Protein AF-A0A6L2PS42-F1 (afdb_monomer_lite)

Structure (mmCIF, N/CA/C/O backbone):
data_AF-A0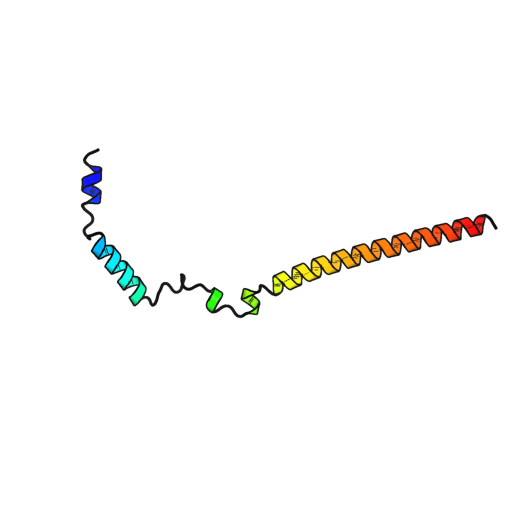A6L2PS42-F1
#
_entry.id   AF-A0A6L2PS42-F1
#
loop_
_atom_site.group_PDB
_atom_site.id
_atom_site.type_symbol
_atom_site.label_atom_id
_atom_site.label_alt_id
_atom_site.label_comp_id
_atom_site.label_asym_id
_atom_site.label_entity_id
_atom_site.label_seq_id
_atom_site.pdbx_PDB_ins_code
_atom_site.Cartn_x
_atom_site.Cartn_y
_atom_site.Cartn_z
_atom_site.occupancy
_atom_site.B_iso_or_equiv
_atom_site.auth_seq_id
_atom_site.auth_comp_id
_atom_site.auth_asym_id
_atom_site.auth_atom_id
_atom_site.pdbx_PDB_model_num
ATOM 1 N N . MET A 1 1 ? 21.808 36.228 -42.384 1.00 51.34 1 MET A N 1
ATOM 2 C CA . MET A 1 1 ? 21.291 34.848 -42.553 1.00 51.34 1 MET A CA 1
ATOM 3 C C . MET A 1 1 ? 22.112 33.927 -43.474 1.00 51.34 1 MET A C 1
ATOM 5 O O . MET A 1 1 ? 21.775 32.760 -43.552 1.00 51.34 1 MET A O 1
ATOM 9 N N . ARG A 1 2 ? 23.201 34.357 -44.145 1.00 54.62 2 ARG A N 1
ATOM 10 C CA . ARG A 1 2 ? 23.991 33.451 -45.020 1.00 54.62 2 ARG A CA 1
ATOM 11 C C . ARG A 1 2 ? 25.208 32.773 -44.368 1.00 54.62 2 ARG A C 1
ATOM 13 O O . ARG A 1 2 ? 25.746 31.842 -44.945 1.00 54.62 2 ARG A O 1
ATOM 20 N N . LYS A 1 3 ? 25.626 33.199 -43.169 1.00 55.12 3 LYS A N 1
ATOM 21 C CA . LYS A 1 3 ? 26.852 32.691 -42.518 1.00 55.12 3 LYS A CA 1
ATOM 22 C C . LYS A 1 3 ? 26.644 31.411 -41.689 1.00 55.12 3 LYS A C 1
ATOM 24 O O . LYS A 1 3 ? 27.516 30.558 -41.683 1.00 55.12 3 LYS A O 1
ATOM 29 N N . MET A 1 4 ? 25.474 31.223 -41.070 1.00 54.50 4 MET A N 1
ATOM 30 C CA . MET A 1 4 ? 25.167 30.013 -40.281 1.00 54.50 4 MET A CA 1
ATOM 31 C C . MET A 1 4 ? 24.953 28.761 -41.147 1.00 54.50 4 MET A C 1
ATOM 33 O O . MET A 1 4 ? 25.277 27.663 -40.718 1.00 54.50 4 MET A O 1
ATOM 37 N N . SER A 1 5 ? 24.492 28.919 -42.395 1.00 55.91 5 SER A N 1
ATOM 38 C CA . SER A 1 5 ? 24.338 27.796 -43.334 1.00 55.91 5 SER A CA 1
ATOM 39 C C . SER A 1 5 ? 25.671 27.216 -43.820 1.00 55.91 5 SER A C 1
ATOM 41 O O . SER A 1 5 ? 25.679 26.073 -44.273 1.00 55.91 5 SER A O 1
ATOM 43 N N . ALA A 1 6 ? 26.759 27.991 -43.789 1.00 57.25 6 ALA A N 1
ATOM 44 C CA . ALA A 1 6 ? 28.083 27.511 -44.182 1.00 57.25 6 ALA A CA 1
ATOM 45 C C . ALA A 1 6 ? 28.696 26.646 -43.072 1.00 57.25 6 ALA A C 1
ATOM 47 O O . ALA A 1 6 ? 29.175 25.556 -43.343 1.00 57.25 6 ALA A O 1
ATOM 48 N N . ILE A 1 7 ? 28.528 27.064 -41.815 1.00 57.44 7 ILE A N 1
ATOM 49 C CA . ILE A 1 7 ? 29.047 26.349 -40.641 1.00 57.44 7 ILE A CA 1
ATOM 50 C C . ILE A 1 7 ? 28.379 24.973 -40.474 1.00 57.44 7 ILE A C 1
ATOM 52 O O . ILE A 1 7 ? 29.047 24.006 -40.136 1.00 57.44 7 ILE A O 1
ATOM 56 N N . SER A 1 8 ? 27.082 24.835 -40.784 1.00 57.16 8 SER A N 1
ATOM 57 C CA . SER A 1 8 ? 26.408 23.521 -40.799 1.00 57.16 8 SER A CA 1
ATOM 58 C C . SER A 1 8 ? 26.819 22.614 -41.970 1.00 57.16 8 SER A C 1
ATOM 60 O O . SER A 1 8 ? 26.466 21.438 -41.978 1.00 57.16 8 SER A O 1
ATOM 62 N N . LYS A 1 9 ? 27.523 23.145 -42.978 1.00 56.91 9 LYS A N 1
ATOM 63 C CA . LYS A 1 9 ? 28.110 22.372 -44.086 1.00 56.91 9 LYS A CA 1
ATOM 64 C C . LYS A 1 9 ? 29.591 22.055 -43.869 1.00 56.91 9 LYS A C 1
ATOM 66 O O . LYS A 1 9 ? 30.091 21.156 -44.533 1.00 56.91 9 LYS A O 1
ATOM 71 N N . ASP A 1 10 ? 30.242 22.725 -42.920 1.00 53.75 10 ASP A N 1
ATOM 72 C CA . ASP A 1 10 ? 31.618 22.457 -42.479 1.00 53.75 10 ASP A CA 1
ATOM 73 C C . ASP A 1 10 ? 31.703 21.282 -41.492 1.00 53.75 10 ASP A C 1
ATOM 75 O O . ASP A 1 10 ? 32.683 21.127 -40.765 1.00 53.75 10 ASP A O 1
ATOM 79 N N . GLU A 1 11 ? 30.680 20.428 -41.436 1.00 58.28 11 GLU A N 1
ATOM 80 C CA . GLU A 1 11 ? 30.779 19.195 -40.674 1.00 58.28 11 GLU A CA 1
ATOM 81 C C . GLU A 1 11 ? 31.566 18.173 -41.517 1.00 58.28 11 GLU A C 1
ATOM 83 O O . GLU A 1 11 ? 31.102 17.789 -42.592 1.00 58.28 11 GLU A O 1
ATOM 88 N N . PRO A 1 12 ? 32.748 17.707 -41.066 1.00 62.69 12 PRO A N 1
ATOM 89 C CA . PRO A 1 12 ? 33.691 16.926 -41.882 1.00 62.69 12 PRO A CA 1
ATOM 90 C C . PRO A 1 12 ? 33.172 15.539 -42.292 1.00 62.69 12 PRO A C 1
ATOM 92 O O . PRO A 1 12 ? 33.843 14.794 -43.001 1.00 62.69 12 PRO A O 1
ATOM 95 N N . GLN A 1 13 ? 31.983 15.167 -41.827 1.00 63.03 13 GLN A N 1
ATOM 96 C CA . GLN A 1 13 ? 31.338 13.891 -42.079 1.00 63.03 13 GLN A CA 1
ATOM 97 C C . GLN A 1 13 ? 30.001 14.158 -42.772 1.00 63.03 13 GLN A C 1
ATOM 99 O O . GLN A 1 13 ? 29.228 15.026 -42.364 1.00 63.03 13 GLN A O 1
ATOM 104 N N . THR A 1 14 ? 29.693 13.405 -43.823 1.00 73.50 14 THR A N 1
ATOM 105 C CA . THR A 1 14 ? 28.357 13.445 -44.419 1.00 73.50 14 THR A CA 1
ATOM 106 C C . THR A 1 14 ? 27.335 12.882 -43.415 1.00 73.50 14 THR A C 1
ATOM 108 O O . THR A 1 14 ? 27.675 11.999 -42.619 1.00 73.50 14 THR A O 1
ATOM 111 N N . PRO A 1 15 ? 26.069 13.342 -43.424 1.00 72.25 15 PRO A N 1
ATOM 112 C CA . PRO A 1 15 ? 25.037 12.837 -42.510 1.00 72.25 1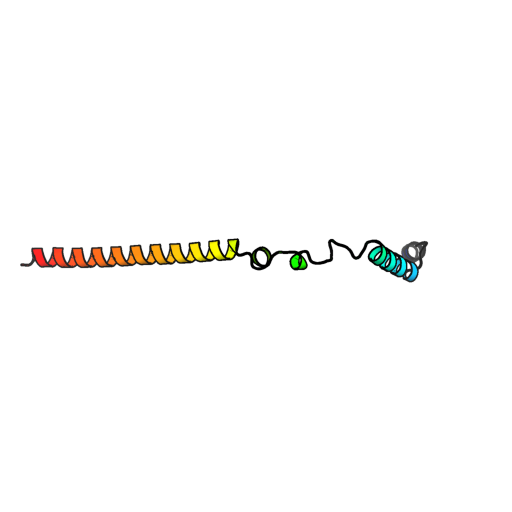5 PRO A CA 1
ATOM 113 C C . PRO A 1 15 ? 24.872 11.313 -42.584 1.00 72.25 15 PRO A C 1
ATOM 115 O O . PRO A 1 15 ? 24.621 10.660 -41.573 1.00 72.25 15 PRO A O 1
ATOM 118 N N . ILE A 1 16 ? 25.075 10.747 -43.778 1.00 77.25 16 ILE A N 1
ATOM 119 C CA . ILE A 1 16 ? 25.044 9.305 -44.018 1.00 77.25 16 ILE A CA 1
ATOM 120 C C . ILE A 1 16 ? 26.215 8.582 -43.344 1.00 77.25 16 ILE A C 1
ATOM 122 O O . ILE A 1 16 ? 25.993 7.572 -42.685 1.00 77.25 16 ILE A O 1
ATOM 126 N N . ASN A 1 17 ? 27.432 9.133 -43.395 1.00 78.69 17 ASN A N 1
ATOM 127 C CA . ASN A 1 17 ? 28.588 8.539 -42.722 1.00 78.69 17 ASN A CA 1
ATOM 128 C C . ASN A 1 17 ? 28.434 8.579 -41.198 1.00 78.69 17 ASN A C 1
ATOM 130 O O . ASN A 1 17 ? 28.777 7.608 -40.530 1.00 78.69 17 ASN A O 1
ATOM 134 N N . ARG A 1 18 ? 27.847 9.649 -40.641 1.00 79.88 18 ARG A N 1
ATOM 135 C CA . ARG A 1 18 ? 27.504 9.702 -39.209 1.00 79.88 18 ARG A CA 1
ATOM 136 C C . ARG A 1 18 ? 26.501 8.619 -38.819 1.00 79.88 18 ARG A C 1
ATOM 138 O O . ARG A 1 18 ? 26.700 7.957 -37.806 1.00 79.88 18 ARG A O 1
ATOM 145 N N . ALA A 1 19 ? 25.443 8.430 -39.607 1.00 82.25 19 ALA A N 1
ATOM 146 C CA . ALA A 1 19 ? 24.437 7.403 -39.340 1.00 82.25 19 ALA A CA 1
ATOM 147 C C . ALA A 1 19 ? 25.036 5.989 -39.400 1.00 82.25 19 ALA A C 1
ATOM 149 O O . ALA A 1 19 ? 24.768 5.172 -38.522 1.00 82.25 19 ALA A O 1
ATOM 150 N N . VAL A 1 20 ? 25.899 5.727 -40.388 1.00 84.81 20 VAL A N 1
ATOM 151 C CA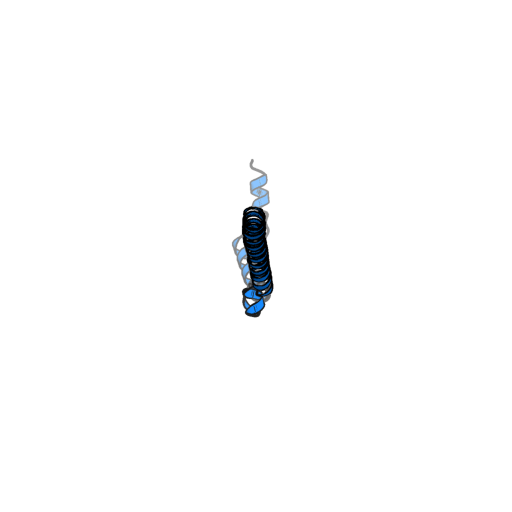 . VAL A 1 20 ? 26.635 4.460 -40.508 1.00 84.81 20 VAL A CA 1
ATOM 152 C C . VAL A 1 20 ? 27.568 4.259 -39.315 1.00 84.81 20 VAL A C 1
ATOM 154 O O . VAL A 1 20 ? 27.555 3.186 -38.720 1.00 84.81 20 VAL A O 1
ATOM 157 N N . TRP A 1 21 ? 28.311 5.290 -38.903 1.00 82.81 21 TRP A N 1
ATOM 158 C CA . TRP A 1 21 ? 29.184 5.217 -37.732 1.00 82.81 21 TRP A CA 1
ATOM 159 C C . TRP A 1 21 ? 28.400 4.909 -36.452 1.00 82.81 21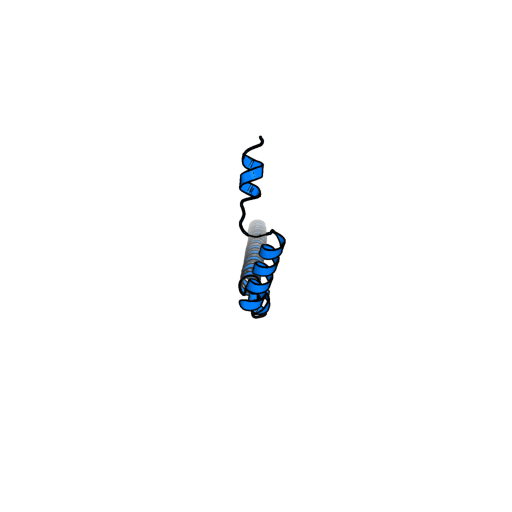 TRP A C 1
ATOM 161 O O . TRP A 1 21 ? 28.807 4.035 -35.691 1.00 82.81 21 TRP A O 1
ATOM 171 N N . TRP A 1 22 ? 27.248 5.556 -36.236 1.00 79.25 22 TRP A N 1
ATOM 172 C CA . TRP A 1 22 ? 26.366 5.265 -35.101 1.00 79.25 22 TRP A CA 1
ATOM 173 C C . TRP A 1 22 ? 25.799 3.844 -35.156 1.00 79.25 22 TRP A C 1
ATOM 175 O O . TRP A 1 22 ? 25.799 3.157 -34.137 1.00 79.25 22 TRP A O 1
ATOM 185 N N . ALA A 1 23 ? 25.369 3.371 -36.328 1.00 80.25 23 ALA A N 1
ATOM 186 C CA . ALA A 1 23 ? 24.889 2.002 -36.502 1.00 80.25 23 ALA A CA 1
ATOM 187 C C . ALA A 1 23 ? 25.994 0.977 -36.193 1.00 80.25 23 ALA A C 1
ATOM 189 O O . ALA A 1 23 ? 25.785 0.035 -35.431 1.00 80.25 23 ALA A O 1
ATOM 190 N N . GLU A 1 24 ? 27.201 1.198 -36.711 1.00 82.25 24 GLU A N 1
ATOM 191 C CA . GLU A 1 24 ? 28.355 0.333 -36.480 1.00 82.25 24 GLU A CA 1
ATOM 192 C C . GLU A 1 24 ? 28.840 0.406 -35.023 1.00 82.25 24 GLU A C 1
ATOM 194 O O . GLU A 1 24 ? 29.255 -0.600 -34.453 1.00 82.25 24 GLU A O 1
ATOM 199 N N . TYR A 1 25 ? 28.754 1.574 -34.381 1.00 77.19 25 TYR A N 1
ATOM 200 C CA . TYR A 1 25 ? 29.053 1.758 -32.962 1.00 77.19 25 TYR A CA 1
ATOM 201 C C . TYR A 1 25 ? 28.080 0.972 -32.074 1.00 77.19 25 TYR A C 1
ATOM 203 O O . TYR A 1 25 ? 28.525 0.272 -31.162 1.00 77.19 25 TYR A O 1
ATOM 211 N N . VAL A 1 26 ? 26.777 1.025 -32.378 1.00 71.44 26 VAL A N 1
ATOM 212 C CA . VAL A 1 26 ? 25.725 0.272 -31.676 1.00 71.44 26 VAL A CA 1
ATOM 213 C C . VAL A 1 26 ? 25.914 -1.236 -31.851 1.00 71.44 26 VAL A C 1
ATOM 215 O O . VAL A 1 26 ? 25.808 -1.973 -30.872 1.00 71.44 26 VAL A O 1
ATOM 218 N N . ILE A 1 27 ? 26.249 -1.699 -33.059 1.00 75.00 27 ILE A N 1
ATOM 219 C CA . ILE A 1 27 ? 26.522 -3.11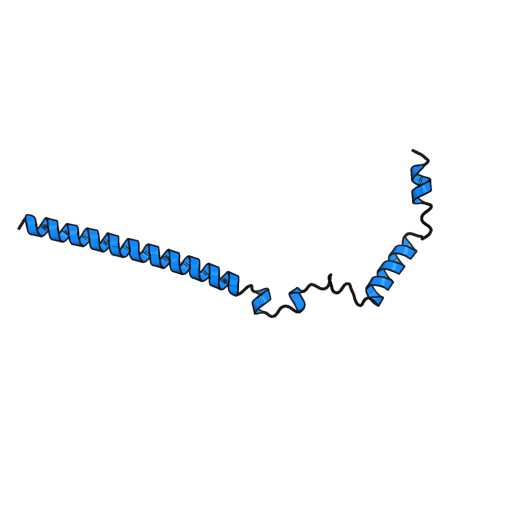8 -33.337 1.00 75.00 27 ILE A CA 1
ATOM 220 C C . ILE A 1 27 ? 27.804 -3.578 -32.621 1.00 75.00 27 ILE A C 1
ATOM 222 O O . ILE A 1 27 ? 27.789 -4.602 -31.940 1.00 75.00 27 ILE A O 1
ATOM 226 N N . ARG A 1 28 ? 28.898 -2.802 -32.692 1.00 74.12 28 ARG A N 1
ATOM 227 C CA . ARG A 1 28 ? 30.182 -3.126 -32.037 1.00 74.12 28 ARG A CA 1
ATOM 228 C C . ARG A 1 28 ? 30.095 -3.165 -30.513 1.00 74.12 28 ARG A C 1
ATOM 230 O O . ARG A 1 28 ? 30.785 -3.965 -29.891 1.00 74.12 28 ARG A O 1
ATOM 237 N N . HIS A 1 29 ? 29.237 -2.344 -29.911 1.00 71.88 29 HIS A N 1
ATOM 238 C CA . HIS A 1 29 ? 29.033 -2.316 -28.459 1.00 71.88 29 HIS A CA 1
ATOM 239 C C . HIS A 1 29 ? 27.852 -3.190 -27.998 1.00 71.88 29 HIS A C 1
ATOM 241 O O . HIS A 1 29 ? 27.383 -3.034 -26.871 1.00 71.88 29 HIS A O 1
ATOM 247 N N . ASN A 1 30 ? 27.440 -4.172 -28.819 1.00 62.25 30 ASN A N 1
ATOM 248 C CA . ASN A 1 30 ? 26.454 -5.211 -28.487 1.00 62.25 30 ASN A CA 1
ATOM 249 C C . ASN A 1 30 ? 25.043 -4.683 -28.174 1.00 62.25 30 ASN A C 1
ATOM 251 O O . ASN A 1 30 ? 24.340 -5.222 -27.315 1.00 62.25 30 ASN A O 1
ATOM 255 N N . GLY A 1 31 ? 24.631 -3.619 -28.873 1.00 60.84 31 GLY A N 1
ATOM 256 C CA . GLY A 1 31 ? 23.447 -2.844 -28.530 1.00 60.84 31 GLY A CA 1
ATOM 257 C C . GLY A 1 31 ? 23.683 -2.119 -27.211 1.00 60.84 31 GLY A C 1
ATOM 258 O O . GLY A 1 31 ? 24.288 -2.655 -26.290 1.00 60.84 31 GLY A O 1
ATOM 259 N N . ALA A 1 32 ? 23.235 -0.875 -27.089 1.00 55.09 32 ALA A N 1
ATOM 260 C CA . ALA A 1 32 ? 23.311 -0.173 -25.817 1.00 55.09 32 ALA A CA 1
ATOM 261 C C . ALA A 1 32 ? 22.689 -1.054 -24.717 1.00 55.09 32 ALA A C 1
ATOM 263 O O . ALA A 1 32 ? 21.473 -1.204 -24.634 1.00 55.09 32 ALA A O 1
ATOM 264 N N . LYS A 1 33 ? 23.528 -1.675 -23.879 1.00 51.34 33 LYS A N 1
ATOM 265 C CA . LYS A 1 33 ? 23.090 -2.564 -22.789 1.00 51.34 33 LYS A CA 1
ATOM 266 C C . LYS A 1 33 ? 22.215 -1.817 -21.775 1.00 51.34 33 LYS A C 1
ATOM 268 O O . LYS A 1 33 ? 21.497 -2.437 -21.010 1.00 51.34 33 LYS A O 1
ATOM 273 N N . HIS A 1 34 ? 22.260 -0.487 -21.828 1.00 53.12 34 HIS A N 1
ATOM 274 C CA . HIS A 1 34 ? 21.424 0.478 -21.113 1.00 53.12 34 HIS A CA 1
ATOM 275 C C . HIS A 1 34 ? 20.094 0.819 -21.832 1.00 53.12 34 HIS A C 1
ATOM 277 O O . HIS A 1 34 ? 19.199 1.370 -21.207 1.00 53.12 34 HIS A O 1
ATOM 283 N N . LEU A 1 35 ? 19.952 0.507 -23.127 1.00 51.41 35 LEU A N 1
ATOM 284 C CA . LEU A 1 35 ? 18.707 0.583 -23.920 1.00 51.41 35 LEU A CA 1
ATOM 285 C C . LEU A 1 35 ? 18.012 -0.781 -24.060 1.00 51.41 35 LEU A C 1
ATOM 287 O O . LEU A 1 35 ? 16.826 -0.838 -24.383 1.00 51.41 35 LEU A O 1
ATOM 291 N N . ARG A 1 36 ? 18.717 -1.890 -23.808 1.00 50.62 36 ARG A N 1
ATOM 292 C CA . ARG A 1 36 ? 18.082 -3.185 -23.560 1.00 50.62 36 ARG A CA 1
ATOM 293 C C . ARG A 1 36 ? 17.370 -3.063 -22.217 1.00 50.62 36 ARG A C 1
ATOM 295 O O . ARG A 1 36 ? 18.022 -2.943 -21.187 1.00 50.62 36 ARG A O 1
ATOM 302 N N . SER A 1 37 ? 16.040 -3.009 -22.254 1.00 50.81 37 SER A N 1
ATOM 303 C CA . SER A 1 37 ? 15.215 -2.860 -21.059 1.00 50.81 37 SER A CA 1
ATOM 304 C C . SER A 1 37 ? 15.682 -3.835 -19.981 1.00 50.81 37 SER A C 1
ATOM 306 O O . SER A 1 37 ? 15.603 -5.051 -20.171 1.00 50.81 37 SER A O 1
ATOM 308 N N . ALA A 1 38 ? 16.151 -3.306 -18.848 1.00 54.34 38 ALA A N 1
ATOM 309 C CA . ALA A 1 38 ? 16.471 -4.107 -17.671 1.00 54.34 38 ALA A CA 1
ATOM 310 C C . ALA A 1 38 ? 15.272 -4.978 -17.244 1.00 54.34 38 ALA A C 1
ATOM 312 O O . ALA A 1 38 ? 15.460 -5.984 -16.575 1.00 54.34 38 ALA A O 1
ATOM 313 N N . ALA A 1 39 ? 14.054 -4.660 -17.706 1.00 52.81 39 ALA A N 1
ATOM 314 C CA . ALA A 1 39 ? 12.856 -5.464 -17.502 1.00 52.81 39 ALA A CA 1
ATOM 315 C C . ALA A 1 39 ? 12.939 -6.904 -18.049 1.00 52.81 39 ALA A C 1
ATOM 317 O O . ALA A 1 39 ? 12.143 -7.730 -17.621 1.00 52.81 39 ALA A O 1
ATOM 318 N N . LEU A 1 40 ? 13.858 -7.220 -18.973 1.00 54.53 40 LEU A N 1
ATOM 319 C CA . LEU A 1 40 ? 14.022 -8.586 -19.501 1.00 54.53 40 LEU A CA 1
ATOM 320 C C . LEU A 1 40 ? 14.885 -9.495 -18.612 1.00 54.53 40 LEU A C 1
ATOM 322 O O . LEU A 1 40 ? 14.743 -10.709 -18.695 1.00 54.53 40 LEU A O 1
ATOM 326 N N . ASP A 1 41 ? 15.748 -8.921 -17.769 1.00 58.06 41 ASP A N 1
ATOM 327 C CA . ASP A 1 41 ? 16.581 -9.656 -16.801 1.00 58.06 41 ASP A CA 1
ATOM 328 C C . ASP A 1 41 ? 16.064 -9.492 -15.354 1.00 58.06 41 ASP A C 1
ATOM 330 O O . ASP A 1 41 ? 16.666 -9.995 -14.405 1.00 58.06 41 ASP A O 1
ATOM 334 N N . LEU A 1 42 ? 14.932 -8.800 -15.164 1.00 60.09 42 LEU A N 1
ATOM 335 C CA . LEU A 1 42 ? 14.273 -8.689 -13.866 1.00 60.09 42 LEU A CA 1
ATOM 336 C C . LEU A 1 42 ? 13.516 -9.983 -13.569 1.00 60.09 42 LEU A C 1
ATOM 338 O O . LEU A 1 42 ? 12.634 -10.404 -14.318 1.00 60.09 42 LEU A O 1
ATOM 342 N N . ALA A 1 43 ? 13.829 -10.597 -12.431 1.00 65.88 43 ALA A N 1
ATOM 343 C CA . ALA A 1 43 ? 13.069 -11.735 -11.950 1.00 65.88 43 ALA A CA 1
ATOM 344 C C . ALA A 1 43 ? 11.585 -11.358 -11.784 1.00 65.88 43 ALA A C 1
ATOM 346 O O . ALA A 1 43 ? 11.257 -10.221 -11.438 1.00 65.88 43 ALA A O 1
ATOM 347 N N . TRP A 1 44 ? 10.680 -12.314 -12.014 1.00 68.44 44 TRP A N 1
ATOM 348 C CA . TRP 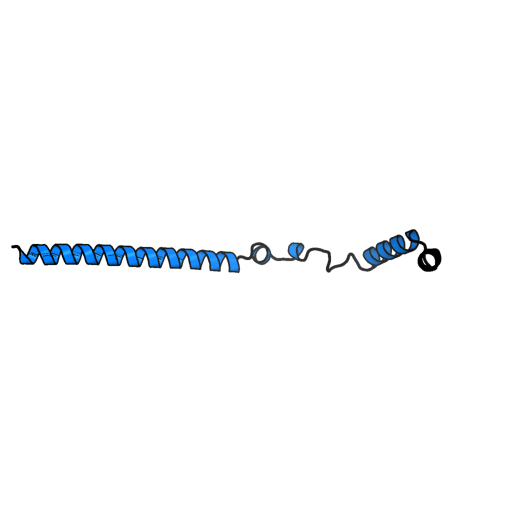A 1 44 ? 9.226 -12.086 -12.071 1.00 68.44 44 TRP A CA 1
ATOM 349 C C . TRP A 1 44 ? 8.673 -11.289 -10.874 1.00 68.44 44 TRP A C 1
ATOM 351 O O . TRP A 1 44 ? 7.763 -10.479 -11.033 1.00 68.44 44 TRP A O 1
ATOM 361 N N . TYR A 1 45 ? 9.263 -11.463 -9.687 1.00 65.44 45 TYR A N 1
ATOM 362 C CA . TYR A 1 45 ? 8.892 -10.759 -8.458 1.00 65.44 45 TYR A CA 1
ATOM 363 C C . TYR A 1 45 ? 9.299 -9.274 -8.440 1.00 65.44 45 TYR A C 1
ATOM 365 O O . TYR A 1 45 ? 8.588 -8.463 -7.847 1.00 65.44 45 TYR A O 1
ATOM 373 N N . GLN A 1 46 ? 10.403 -8.899 -9.100 1.00 67.38 46 GLN A N 1
ATOM 374 C CA . GLN A 1 46 ? 10.817 -7.499 -9.274 1.00 67.38 46 GLN A CA 1
ATOM 375 C C . GLN A 1 46 ? 9.989 -6.804 -10.354 1.00 67.38 46 GLN A C 1
ATOM 377 O O . GLN A 1 46 ? 9.640 -5.641 -10.185 1.00 67.38 46 GLN A O 1
ATOM 382 N N . TYR A 1 47 ? 9.633 -7.517 -11.427 1.00 69.62 47 TYR A N 1
ATOM 383 C CA . TYR A 1 47 ? 8.745 -6.991 -12.467 1.00 69.62 47 TYR A CA 1
ATOM 384 C C . TYR A 1 47 ? 7.332 -6.714 -11.934 1.00 69.62 47 TYR A C 1
ATOM 386 O O . TYR A 1 47 ? 6.736 -5.689 -12.250 1.00 69.62 47 TYR A O 1
ATOM 394 N N . LEU A 1 48 ? 6.811 -7.608 -11.089 1.00 75.38 48 LEU A N 1
ATOM 395 C CA . LEU A 1 48 ? 5.489 -7.461 -10.476 1.00 75.38 48 LEU A CA 1
ATOM 396 C C . LEU A 1 48 ? 5.475 -6.555 -9.235 1.00 75.38 48 LEU A C 1
ATOM 398 O O . LEU A 1 48 ? 4.406 -6.363 -8.663 1.00 75.38 48 LEU A O 1
ATOM 402 N N . LEU A 1 49 ? 6.631 -6.021 -8.809 1.00 83.44 49 LEU A N 1
ATOM 403 C CA . LEU A 1 49 ? 6.797 -5.227 -7.584 1.00 83.44 49 LEU A CA 1
ATOM 404 C C . LEU A 1 49 ? 6.013 -5.836 -6.406 1.00 83.44 49 LEU A C 1
ATOM 406 O O . LEU A 1 49 ? 5.207 -5.167 -5.756 1.00 83.44 49 LEU A O 1
ATOM 410 N N . LEU A 1 50 ? 6.238 -7.129 -6.146 1.00 84.62 50 LEU A N 1
ATOM 411 C CA . LEU A 1 50 ? 5.457 -7.899 -5.169 1.00 84.62 50 LEU A CA 1
ATOM 412 C C . LEU A 1 50 ? 5.456 -7.254 -3.770 1.00 84.62 50 LEU A C 1
ATOM 414 O O . LEU A 1 50 ? 4.465 -7.339 -3.053 1.00 84.62 50 LEU A O 1
ATOM 418 N N . ASP A 1 51 ? 6.549 -6.571 -3.421 1.00 83.88 51 ASP A N 1
ATOM 419 C CA . ASP A 1 51 ? 6.699 -5.797 -2.186 1.00 83.88 51 ASP A CA 1
ATOM 420 C C . ASP A 1 51 ? 5.689 -4.638 -2.092 1.00 83.88 51 ASP A C 1
ATOM 422 O O . ASP A 1 51 ? 4.994 -4.476 -1.090 1.00 83.88 51 ASP A O 1
ATOM 426 N N . VAL A 1 52 ? 5.503 -3.891 -3.184 1.00 90.19 52 VAL A N 1
ATOM 427 C CA . VAL A 1 52 ? 4.516 -2.803 -3.259 1.00 90.19 52 VAL A CA 1
ATOM 428 C C . VAL A 1 52 ? 3.096 -3.361 -3.184 1.00 90.19 52 VAL A C 1
ATOM 430 O O . VAL A 1 52 ? 2.253 -2.811 -2.474 1.00 90.19 52 VAL A O 1
ATOM 433 N N . ALA A 1 53 ? 2.824 -4.477 -3.866 1.00 91.62 53 ALA A N 1
ATOM 434 C CA . ALA A 1 53 ? 1.524 -5.140 -3.796 1.00 91.62 53 ALA A CA 1
ATOM 435 C C . ALA A 1 53 ? 1.205 -5.626 -2.369 1.00 91.62 53 ALA A C 1
ATOM 437 O O . ALA A 1 53 ? 0.096 -5.407 -1.878 1.00 91.62 53 ALA A O 1
ATOM 438 N N . ALA A 1 54 ? 2.181 -6.226 -1.680 1.00 92.88 54 ALA A N 1
ATOM 439 C CA . ALA A 1 54 ? 2.042 -6.670 -0.296 1.00 92.88 54 ALA A CA 1
ATOM 440 C C . ALA A 1 54 ? 1.813 -5.493 0.665 1.00 92.88 54 ALA A C 1
ATOM 442 O O . ALA A 1 54 ? 0.923 -5.560 1.515 1.00 92.88 54 ALA A O 1
ATOM 443 N N . PHE A 1 55 ? 2.552 -4.392 0.499 1.00 94.56 55 PHE A N 1
ATOM 444 C CA . PHE A 1 55 ? 2.374 -3.175 1.292 1.00 94.56 55 PHE A CA 1
ATOM 445 C C . PHE A 1 55 ? 0.970 -2.570 1.125 1.00 94.56 55 PHE A C 1
ATOM 447 O O . PHE A 1 55 ? 0.308 -2.250 2.115 1.00 94.56 55 PHE A O 1
ATOM 454 N N . LEU A 1 56 ? 0.476 -2.468 -0.113 1.00 96.00 56 LEU A N 1
ATOM 455 C CA . LEU A 1 56 ? -0.876 -1.976 -0.394 1.00 96.00 56 LEU A CA 1
ATOM 456 C C . LEU A 1 56 ? -1.952 -2.897 0.186 1.00 96.00 56 LEU A C 1
ATOM 458 O O . LEU A 1 56 ? -2.912 -2.420 0.792 1.00 96.00 56 LEU A O 1
ATOM 462 N N . PHE A 1 57 ? -1.782 -4.213 0.044 1.00 96.81 57 PHE A N 1
ATOM 463 C CA . PHE A 1 57 ? -2.705 -5.187 0.618 1.00 96.81 57 PHE A CA 1
ATOM 464 C C . PHE A 1 57 ? -2.775 -5.065 2.145 1.00 96.81 57 PHE A C 1
ATOM 466 O O . PHE A 1 57 ? -3.868 -5.032 2.710 1.00 96.81 57 PHE A O 1
ATOM 473 N N . LEU A 1 58 ? -1.624 -4.923 2.811 1.00 97.31 58 LEU A N 1
ATOM 474 C CA . LEU A 1 58 ? -1.560 -4.706 4.256 1.00 97.31 58 LEU A CA 1
ATOM 475 C C . LEU A 1 58 ? -2.254 -3.409 4.676 1.00 97.31 58 LEU A C 1
ATOM 477 O O . LEU A 1 58 ? -3.023 -3.426 5.634 1.00 97.31 58 LEU A O 1
ATOM 481 N N . LEU A 1 59 ? -2.051 -2.303 3.955 1.00 97.62 59 LEU A N 1
ATOM 482 C CA . LEU A 1 59 ? -2.735 -1.037 4.241 1.00 97.62 59 LEU A CA 1
ATOM 483 C C . LEU A 1 59 ? -4.261 -1.167 4.177 1.00 97.62 59 LEU A C 1
ATOM 485 O O . LEU A 1 59 ? -4.968 -0.696 5.075 1.00 97.62 59 LEU A O 1
ATOM 489 N N . VAL A 1 60 ? -4.772 -1.828 3.136 1.00 97.81 60 VAL A N 1
ATOM 490 C CA . VAL A 1 60 ? -6.210 -2.078 2.982 1.00 97.81 60 VAL A CA 1
ATOM 491 C C . VAL A 1 60 ? -6.716 -2.984 4.102 1.00 97.81 60 VAL A C 1
ATOM 493 O O . VAL A 1 60 ? -7.714 -2.657 4.744 1.00 97.81 60 VAL A O 1
ATOM 496 N N . ALA A 1 61 ? -6.011 -4.080 4.393 1.00 97.75 61 ALA A N 1
ATOM 497 C CA . ALA A 1 61 ? -6.381 -5.011 5.453 1.00 97.75 61 ALA A CA 1
ATOM 498 C C . ALA A 1 61 ? -6.427 -4.329 6.830 1.00 97.75 61 ALA A C 1
ATOM 500 O O . ALA A 1 61 ? -7.392 -4.511 7.572 1.00 97.75 61 ALA A O 1
ATOM 501 N N . ILE A 1 62 ? -5.433 -3.495 7.150 1.00 97.88 62 ILE A N 1
ATOM 502 C CA . ILE A 1 62 ? -5.385 -2.718 8.397 1.00 97.88 62 ILE A CA 1
ATOM 503 C C . ILE A 1 62 ? -6.564 -1.750 8.466 1.00 97.88 62 ILE A C 1
ATOM 505 O O . ILE A 1 62 ? -7.228 -1.667 9.498 1.00 97.88 62 ILE A O 1
ATOM 509 N N . THR A 1 63 ? -6.859 -1.049 7.372 1.00 97.62 63 THR A N 1
ATOM 510 C CA . THR A 1 63 ? -7.971 -0.093 7.324 1.00 97.62 63 THR A CA 1
ATOM 511 C C . THR A 1 63 ? -9.303 -0.798 7.576 1.00 97.62 63 THR A C 1
ATOM 513 O O . THR A 1 63 ? -10.055 -0.389 8.458 1.00 97.62 63 THR A O 1
ATOM 516 N N . VAL A 1 64 ? -9.562 -1.907 6.877 1.00 97.69 64 VAL A N 1
ATOM 517 C CA . VAL A 1 64 ? -10.771 -2.723 7.067 1.00 97.69 64 VAL A CA 1
ATOM 518 C C . VAL A 1 64 ? -10.855 -3.259 8.495 1.00 97.69 64 VAL A C 1
ATOM 520 O O . VAL A 1 64 ? -11.919 -3.204 9.114 1.00 97.69 64 VAL A O 1
ATOM 523 N N . TYR A 1 65 ? -9.739 -3.739 9.044 1.00 97.69 65 TYR A N 1
ATOM 524 C CA . TYR A 1 65 ? -9.683 -4.254 10.407 1.00 97.69 65 TYR A CA 1
ATOM 525 C C . TYR A 1 65 ? -10.020 -3.174 11.443 1.00 97.69 65 TYR A C 1
ATOM 527 O O . TYR A 1 65 ? -10.848 -3.402 12.326 1.00 97.69 65 TYR A O 1
ATOM 535 N N . ILE A 1 66 ? -9.450 -1.973 11.306 1.00 97.44 66 ILE A N 1
ATOM 536 C CA . ILE A 1 66 ? -9.752 -0.835 12.182 1.00 97.44 66 ILE A CA 1
ATOM 537 C C . ILE A 1 66 ? -11.227 -0.438 12.054 1.00 97.44 66 ILE A C 1
ATOM 539 O O . ILE A 1 66 ? -11.901 -0.277 13.072 1.00 97.44 66 ILE A O 1
ATOM 543 N N . SER A 1 67 ? -11.759 -0.334 10.833 1.00 96.94 67 SER A N 1
ATOM 544 C CA . SER A 1 67 ? -13.178 -0.035 10.610 1.00 96.94 67 SER A CA 1
ATOM 545 C C . SER A 1 67 ? -14.092 -1.067 11.275 1.00 96.94 67 SER A C 1
ATOM 547 O O . SER A 1 67 ? -15.062 -0.692 11.935 1.00 96.94 67 SER A O 1
ATOM 549 N N . TYR A 1 68 ? -13.761 -2.357 11.170 1.00 97.06 68 TYR A N 1
ATOM 550 C CA . TYR A 1 68 ? -14.498 -3.430 11.834 1.00 97.06 68 TYR A CA 1
ATOM 551 C C . TYR A 1 68 ? -14.459 -3.302 13.363 1.00 97.06 68 TYR A C 1
ATOM 553 O O . TYR A 1 68 ? -15.496 -3.439 14.015 1.00 97.06 68 TYR A O 1
ATOM 561 N N . LEU A 1 69 ? -13.296 -2.996 13.948 1.00 96.25 69 LEU A N 1
ATOM 562 C CA . LEU A 1 69 ? -13.170 -2.791 15.393 1.00 96.25 69 LEU A CA 1
ATOM 563 C C . LEU A 1 69 ? -13.998 -1.600 15.881 1.00 96.25 69 LEU A C 1
ATOM 565 O O . LEU A 1 69 ? -14.686 -1.715 16.896 1.00 96.25 69 LEU A O 1
ATOM 569 N N . ILE A 1 70 ? -13.970 -0.481 15.154 1.00 96.00 70 ILE A N 1
ATOM 570 C CA . ILE A 1 70 ? -14.782 0.700 15.475 1.00 96.00 70 ILE A CA 1
ATOM 571 C C . ILE A 1 70 ? -16.266 0.340 15.421 1.00 96.00 70 ILE A C 1
ATOM 573 O O . ILE A 1 70 ? -17.001 0.626 16.367 1.00 96.00 70 ILE A O 1
ATOM 577 N N . PHE A 1 71 ? -16.698 -0.340 14.357 1.00 96.25 71 PHE A N 1
ATOM 578 C CA . PHE A 1 71 ? -18.086 -0.760 14.205 1.00 96.25 71 PHE A CA 1
ATOM 579 C C . PHE A 1 71 ? -18.523 -1.682 15.352 1.00 96.25 71 PHE A C 1
ATOM 581 O O . PHE A 1 71 ? -19.519 -1.407 16.022 1.00 96.25 71 PHE A O 1
ATOM 588 N N . LYS A 1 72 ? -17.728 -2.714 15.661 1.00 95.75 72 LYS A N 1
ATOM 589 C CA . LYS A 1 72 ? -17.983 -3.635 16.777 1.00 95.75 72 LYS A CA 1
ATOM 590 C C . LYS A 1 72 ? -18.069 -2.903 18.117 1.00 95.75 72 LYS A C 1
ATOM 592 O O . LYS A 1 72 ? -18.994 -3.153 18.889 1.00 95.75 72 LYS A O 1
ATOM 597 N N . ASN A 1 73 ? -17.132 -1.995 18.389 1.00 94.75 73 ASN A N 1
ATOM 598 C CA . ASN A 1 73 ? -17.120 -1.212 19.623 1.00 94.75 73 ASN A CA 1
ATOM 599 C C . ASN A 1 73 ? -18.346 -0.299 19.723 1.00 94.75 73 ASN A C 1
ATOM 601 O O . ASN A 1 73 ? -18.962 -0.227 20.785 1.00 94.75 73 ASN A O 1
ATOM 605 N N . SER A 1 74 ? -18.744 0.345 18.623 1.00 92.25 74 SER A N 1
ATOM 606 C CA . SER A 1 74 ? -19.932 1.202 18.587 1.00 92.25 74 SER A CA 1
ATOM 607 C C . SER A 1 74 ? -21.224 0.414 18.831 1.00 92.25 74 SER A C 1
ATOM 609 O O . SER A 1 74 ? -22.036 0.813 19.663 1.00 92.25 74 SER A O 1
ATOM 611 N N . TYR A 1 75 ? -21.375 -0.758 18.205 1.00 93.88 75 TYR A N 1
ATOM 612 C CA . TYR A 1 75 ? -22.513 -1.650 18.425 1.00 93.88 75 TYR A CA 1
ATOM 613 C C . TYR A 1 75 ? -22.586 -2.123 19.883 1.00 93.88 75 TYR A C 1
ATOM 615 O O . TYR A 1 75 ? -23.636 -2.057 20.525 1.00 93.88 75 TYR A O 1
ATOM 623 N N . MET A 1 76 ? -21.450 -2.539 20.448 1.00 92.31 76 MET A N 1
ATOM 624 C CA . MET A 1 76 ? -21.368 -2.956 21.847 1.00 92.31 76 MET A CA 1
ATOM 625 C C . MET A 1 76 ? -21.713 -1.810 22.808 1.00 92.31 76 MET A C 1
ATOM 627 O O . MET A 1 76 ? -22.460 -2.021 23.759 1.00 92.31 76 MET A O 1
ATOM 631 N N . TYR A 1 77 ? -21.259 -0.587 22.531 1.00 90.94 77 TYR A N 1
ATOM 632 C CA . TYR A 1 77 ? -21.612 0.585 23.330 1.00 90.94 77 TYR A CA 1
ATOM 633 C C . TYR A 1 77 ? -23.123 0.874 23.310 1.00 90.94 77 TYR A C 1
ATOM 635 O O . TYR A 1 77 ? -23.719 1.103 24.363 1.00 90.94 77 TYR A O 1
ATOM 643 N N . LEU A 1 78 ? -23.762 0.794 22.137 1.00 89.06 78 LEU A N 1
ATOM 644 C CA . LEU A 1 78 ? -25.210 0.985 21.992 1.00 89.06 78 LEU A CA 1
ATOM 645 C C . LEU A 1 78 ? -26.010 -0.081 22.750 1.00 89.06 78 LEU A C 1
ATOM 647 O O . LEU A 1 78 ? -26.944 0.251 23.479 1.00 89.06 78 LEU A O 1
ATOM 651 N N . THR A 1 79 ? -25.627 -1.356 22.632 1.00 88.69 79 THR A N 1
ATOM 652 C CA . THR A 1 79 ? -26.292 -2.439 23.379 1.00 88.69 79 THR A CA 1
ATOM 653 C C . THR A 1 79 ? -26.110 -2.285 24.891 1.00 88.69 79 THR A C 1
ATOM 655 O O . THR A 1 79 ? -27.074 -2.441 25.639 1.00 88.69 79 THR A O 1
ATOM 658 N N . ALA A 1 80 ? -24.919 -1.893 25.356 1.00 89.00 80 ALA A N 1
ATOM 659 C CA . ALA A 1 80 ? -24.667 -1.616 26.767 1.00 89.00 80 ALA A CA 1
ATOM 660 C C . ALA A 1 80 ? -25.517 -0.443 27.287 1.00 89.00 80 ALA A C 1
ATOM 662 O O . ALA A 1 80 ? -26.076 -0.525 28.383 1.00 89.00 80 ALA A O 1
ATOM 663 N N . GLN A 1 81 ? -25.672 0.629 26.498 1.00 88.44 81 GLN A N 1
ATOM 664 C CA . GLN A 1 81 ? -26.580 1.725 26.841 1.00 88.44 81 GLN A CA 1
ATOM 665 C C . GLN A 1 81 ? -28.042 1.271 26.890 1.00 88.44 81 GLN A C 1
ATOM 667 O O . GLN A 1 81 ? -28.739 1.616 27.842 1.00 88.44 81 GLN A O 1
ATOM 672 N N . TYR A 1 82 ? -28.494 0.465 25.926 1.00 85.88 82 TYR A N 1
ATOM 673 C CA . TYR A 1 82 ? -29.852 -0.082 25.910 1.00 85.88 82 TYR A CA 1
ATOM 674 C C . TYR A 1 82 ? -30.158 -0.904 27.174 1.00 85.88 82 TYR A C 1
ATOM 676 O O . TYR A 1 82 ? -31.158 -0.652 27.849 1.00 85.88 82 TYR A O 1
ATOM 684 N N . TYR A 1 83 ? -29.263 -1.824 27.554 1.00 86.50 83 TYR A N 1
ATOM 685 C CA . TYR A 1 83 ? -29.413 -2.612 28.783 1.00 86.50 83 TYR A CA 1
ATOM 686 C C . TYR A 1 83 ? -29.396 -1.741 30.049 1.00 86.50 83 TYR A C 1
ATOM 688 O O . TYR A 1 83 ? -30.201 -1.965 30.954 1.00 86.50 83 TYR A O 1
ATOM 696 N N . LYS A 1 84 ? -28.536 -0.713 30.103 1.00 84.19 84 LYS A N 1
ATOM 697 C CA . LYS A 1 84 ? -28.466 0.223 31.238 1.00 84.19 84 LYS A CA 1
ATOM 698 C C . LYS A 1 84 ? -29.744 1.052 31.402 1.00 84.19 84 LYS A C 1
ATOM 700 O O . LYS A 1 84 ? -30.149 1.315 32.530 1.00 84.19 84 LYS A O 1
ATOM 705 N N . VAL A 1 85 ? -30.368 1.476 30.301 1.00 85.38 85 VAL A N 1
ATOM 706 C CA . VAL A 1 85 ? -31.629 2.238 30.331 1.00 85.38 85 VAL A CA 1
ATOM 707 C C . VAL A 1 85 ? -32.791 1.354 30.780 1.00 85.38 85 VAL A C 1
ATOM 709 O O . VAL A 1 85 ? -33.552 1.773 31.648 1.00 85.38 85 VAL A O 1
ATOM 712 N N . LYS A 1 86 ? -32.898 0.124 30.260 1.00 83.38 86 LYS A N 1
ATOM 713 C CA . LYS A 1 86 ? -33.967 -0.812 30.640 1.00 83.38 86 LYS A CA 1
ATOM 714 C C . LYS A 1 86 ? -33.927 -1.172 32.130 1.00 83.38 86 LYS A C 1
ATOM 716 O O . LYS A 1 86 ? -34.938 -1.060 32.805 1.00 83.38 86 LYS A O 1
ATOM 721 N N . SER A 1 87 ? -32.741 -1.471 32.662 1.00 75.62 87 SER A N 1
ATOM 722 C CA . SER A 1 87 ? -32.533 -1.775 34.089 1.00 75.62 87 SER A CA 1
ATOM 723 C C . SER A 1 87 ? -32.899 -0.635 35.049 1.00 75.62 87 SER A C 1
ATOM 725 O O . SER A 1 87 ? -33.000 -0.880 36.245 1.00 75.62 87 SER A O 1
ATOM 727 N N . LYS A 1 88 ? -33.010 0.610 34.573 1.00 69.31 88 LYS A N 1
ATOM 728 C CA . LYS A 1 88 ? -33.402 1.752 35.411 1.00 69.31 88 LYS A CA 1
ATOM 729 C C . LYS A 1 88 ? -34.923 1.958 35.439 1.00 69.31 88 LYS A C 1
ATOM 731 O O . LYS A 1 88 ? -35.404 2.743 36.250 1.00 69.31 88 LYS A O 1
ATOM 736 N N . HIS A 1 89 ? -35.642 1.336 34.507 1.00 62.00 89 HIS A N 1
ATOM 737 C CA . HIS A 1 89 ? -37.075 1.528 34.305 1.00 62.00 89 HIS A CA 1
ATOM 738 C C . HIS A 1 89 ? -37.931 0.347 34.794 1.00 62.00 89 HIS A C 1
ATOM 740 O O . HIS A 1 89 ? -39.139 0.536 34.936 1.00 62.00 89 HIS A O 1
ATOM 746 N N . ASP A 1 90 ? -37.304 -0.808 35.046 1.00 55.19 90 ASP A N 1
ATOM 747 C CA . ASP A 1 90 ? -37.835 -1.951 35.809 1.00 55.19 90 ASP A CA 1
ATOM 748 C C . ASP A 1 90 ? -37.504 -1.786 37.307 1.00 55.19 90 ASP A C 1
ATOM 750 O O . ASP A 1 90 ? -38.367 -2.123 38.149 1.00 55.19 90 ASP A O 1
#

Foldseek 3Di:
DPPVVVVVVPPPDDPVRVVVVVVVVCVVVVHPPVPPPCLVVDDPCVNVVVVVVVVVVVVVVVVVVVVVVVVVVVVVVVVVVVVVVVVVVD

Sequence (90 aa):
MRKMSAISKDEPQTPINRAVWWAEYVIRHNGAKHLRSAALDLAWYQYLLLDVAAFLFLLVAITVYISYLIFKNSYMYLTAQYYKVKSKHD

pLDDT: mean 76.51, std 16.16, range [50.62, 97.88]

InterPro domains:
  IPR002213 UDP-glucuronosyl/UDP-glucosyltransferase [PF00201] (3-78)

Secondary structure (DSSP, 8-state):
--SHHHHTT--SS-HHHHHHHHHHHHHHTTS-TTTS-GGGTS-HHHHTTHHHHHHHHHHHHHHHHHHHHHHHHHHHHHHHHHHHHHTTT-

Organism: Coptotermes formosanus (NCBI:txid36987)

Radius of gyration: 35.28 Å; chains: 1; bounding box: 72×47×81 Å